Protein AF-A0A522F1J3-F1 (afdb_monomer)

Radius of gyration: 16.42 Å; Cα contacts (8 Å, |Δi|>4): 180; chains: 1; bounding box: 33×38×39 Å

Structure (mmCIF, N/CA/C/O backbone):
data_AF-A0A522F1J3-F1
#
_entry.id   AF-A0A522F1J3-F1
#
loop_
_atom_site.group_PDB
_atom_site.id
_atom_site.type_symbol
_atom_site.label_atom_id
_atom_site.label_alt_id
_atom_site.label_comp_id
_atom_site.label_asym_id
_atom_site.label_entity_id
_atom_site.label_seq_id
_atom_site.pdbx_PDB_ins_code
_atom_site.Cartn_x
_atom_site.Cartn_y
_atom_site.Cartn_z
_atom_site.occupancy
_atom_site.B_iso_or_equiv
_atom_site.auth_seq_id
_atom_site.auth_comp_id
_atom_site.auth_asym_id
_atom_site.auth_atom_id
_atom_site.pdbx_PDB_model_num
ATOM 1 N N . MET A 1 1 ? -16.448 -11.034 7.623 1.00 65.38 1 MET A N 1
ATOM 2 C CA . MET A 1 1 ? -16.550 -10.107 6.472 1.00 65.38 1 MET A CA 1
ATOM 3 C C . MET A 1 1 ? -15.197 -10.108 5.786 1.00 65.38 1 MET A C 1
ATOM 5 O O . MET A 1 1 ? -14.227 -10.138 6.531 1.00 65.38 1 MET A O 1
ATOM 9 N N . PRO A 1 2 ? -15.123 -10.111 4.444 1.00 70.56 2 PRO A N 1
ATOM 10 C CA . PRO A 1 2 ? -13.844 -10.032 3.743 1.00 70.56 2 PRO A CA 1
ATOM 11 C C . PRO A 1 2 ? -13.126 -8.714 4.043 1.00 70.56 2 PRO A C 1
ATOM 13 O O . PRO A 1 2 ? -13.783 -7.674 4.141 1.00 70.56 2 PRO A O 1
ATOM 16 N N . THR A 1 3 ? -11.803 -8.759 4.153 1.00 71.25 3 THR A N 1
ATOM 17 C CA . THR A 1 3 ? -10.941 -7.624 4.491 1.00 71.25 3 THR A CA 1
ATOM 18 C C . THR A 1 3 ? -9.956 -7.345 3.364 1.00 71.25 3 THR A C 1
ATOM 20 O O . THR A 1 3 ? -9.316 -8.249 2.828 1.00 71.25 3 THR A O 1
ATOM 23 N N . VAL A 1 4 ? -9.820 -6.066 3.013 1.00 71.19 4 VAL A N 1
ATOM 24 C CA . VAL A 1 4 ? -8.853 -5.599 2.018 1.00 71.19 4 VAL A CA 1
ATOM 25 C C . VAL A 1 4 ? -7.801 -4.743 2.703 1.00 71.19 4 VAL A C 1
ATOM 27 O O . VAL A 1 4 ? -8.131 -3.732 3.323 1.00 71.19 4 VAL A O 1
ATOM 30 N N . TYR A 1 5 ? -6.533 -5.111 2.545 1.00 78.06 5 TYR A N 1
ATOM 31 C CA . TYR A 1 5 ? -5.403 -4.353 3.072 1.00 78.06 5 TYR A CA 1
ATOM 32 C C . TYR A 1 5 ? -4.705 -3.586 1.950 1.00 78.06 5 TYR A C 1
ATOM 34 O O . TYR A 1 5 ? -4.351 -4.142 0.909 1.00 78.06 5 TYR A O 1
ATOM 42 N N . ILE A 1 6 ? -4.474 -2.295 2.171 1.00 76.94 6 ILE A N 1
ATOM 43 C CA . ILE A 1 6 ? -3.762 -1.435 1.225 1.00 76.94 6 ILE A CA 1
ATOM 44 C C . ILE A 1 6 ? -2.429 -1.046 1.850 1.00 76.94 6 ILE A C 1
ATOM 46 O O . ILE A 1 6 ? -2.402 -0.302 2.829 1.00 76.94 6 ILE A O 1
ATOM 50 N N . ILE A 1 7 ? -1.322 -1.510 1.269 1.00 83.56 7 ILE A N 1
ATOM 51 C CA . ILE A 1 7 ? 0.018 -1.097 1.696 1.00 83.56 7 ILE A CA 1
ATOM 52 C C . ILE A 1 7 ? 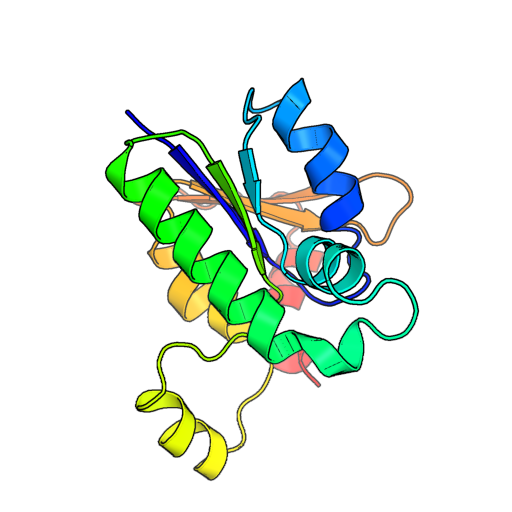0.498 0.026 0.780 1.00 83.56 7 ILE A C 1
ATOM 54 O O . ILE A 1 7 ? 0.792 -0.183 -0.397 1.00 83.56 7 ILE A O 1
ATOM 58 N N . GLY A 1 8 ? 0.545 1.237 1.330 1.00 81.06 8 GLY A N 1
ATOM 59 C CA . GLY A 1 8 ? 0.871 2.464 0.611 1.00 81.06 8 GLY A CA 1
ATOM 60 C C . GLY A 1 8 ? 2.215 3.070 1.007 1.00 81.06 8 GLY A C 1
ATOM 61 O O . GLY A 1 8 ? 2.607 3.012 2.166 1.00 81.06 8 GLY A O 1
ATOM 62 N N . GLY A 1 9 ? 2.905 3.709 0.059 1.00 73.25 9 GLY A N 1
ATOM 63 C CA . GLY A 1 9 ? 4.063 4.568 0.345 1.00 73.25 9 GLY A CA 1
ATOM 64 C C . GLY A 1 9 ? 5.096 4.615 -0.783 1.00 73.25 9 GLY A C 1
ATOM 65 O O . GLY A 1 9 ? 4.993 3.900 -1.776 1.00 73.25 9 GLY A O 1
ATOM 66 N N . CYS A 1 10 ? 6.114 5.459 -0.638 1.00 71.25 10 CYS A N 1
ATOM 67 C CA . CYS A 1 10 ? 7.133 5.673 -1.669 1.00 71.25 10 CYS A CA 1
ATOM 68 C C . CYS A 1 10 ? 7.968 4.409 -1.969 1.00 71.25 10 CYS A C 1
ATOM 70 O O . CYS A 1 10 ? 8.006 3.449 -1.191 1.00 71.25 10 CYS A O 1
ATOM 72 N N . ASN A 1 11 ? 8.661 4.403 -3.111 1.00 72.12 11 ASN A N 1
ATOM 73 C CA . ASN A 1 11 ? 9.658 3.373 -3.420 1.00 72.12 11 ASN A CA 1
ATOM 74 C C . ASN A 1 11 ? 10.790 3.416 -2.385 1.00 72.12 11 ASN A C 1
ATOM 76 O O . ASN A 1 11 ? 11.153 4.490 -1.914 1.00 72.12 11 ASN A O 1
ATOM 80 N N . GLY A 1 12 ? 11.318 2.250 -2.010 1.00 71.62 12 GLY A N 1
ATOM 81 C CA . GLY A 1 12 ? 12.385 2.147 -1.007 1.00 71.62 12 GLY A CA 1
ATOM 82 C C . GLY A 1 12 ? 11.936 2.272 0.455 1.00 71.62 12 GLY A C 1
ATOM 83 O O . GLY A 1 12 ? 12.742 2.032 1.341 1.00 71.62 12 GLY A O 1
ATOM 84 N N . ALA A 1 13 ? 10.657 2.548 0.742 1.00 73.31 13 ALA A N 1
ATOM 85 C CA . ALA A 1 13 ? 10.140 2.674 2.115 1.00 73.31 13 ALA A CA 1
ATOM 86 C C . ALA A 1 13 ? 9.982 1.335 2.882 1.00 73.31 13 ALA A C 1
ATOM 88 O O . ALA A 1 13 ? 9.340 1.292 3.928 1.00 73.31 13 ALA A O 1
ATOM 89 N N . GLY A 1 14 ? 10.492 0.222 2.339 1.00 80.00 14 GLY A N 1
ATOM 90 C CA . GLY A 1 14 ? 10.418 -1.102 2.973 1.00 80.00 14 GLY A CA 1
ATOM 91 C C . GLY A 1 14 ? 9.056 -1.806 2.902 1.00 80.00 14 GLY A C 1
ATOM 92 O O . GLY A 1 14 ? 8.869 -2.819 3.568 1.00 80.00 14 GLY A O 1
ATOM 93 N N . LYS A 1 15 ? 8.109 -1.309 2.092 1.00 84.88 15 LYS A N 1
ATOM 94 C CA . LYS A 1 15 ? 6.721 -1.816 1.999 1.00 84.88 15 LYS A CA 1
ATOM 95 C C . LYS A 1 15 ? 6.635 -3.314 1.743 1.00 84.88 15 LYS A C 1
ATOM 97 O O . LYS A 1 15 ? 5.953 -4.015 2.482 1.00 84.88 15 LYS A O 1
ATOM 102 N N . THR A 1 16 ? 7.346 -3.800 0.732 1.00 84.44 16 THR A N 1
ATOM 103 C CA . THR A 1 16 ? 7.316 -5.210 0.342 1.00 84.44 16 THR A CA 1
ATOM 104 C C . THR A 1 16 ? 7.863 -6.099 1.456 1.00 84.44 16 THR A C 1
ATOM 106 O O . THR A 1 16 ? 7.204 -7.052 1.859 1.00 84.44 16 THR A O 1
ATOM 109 N N . THR A 1 17 ? 9.010 -5.733 2.036 1.00 85.81 17 THR A N 1
ATOM 110 C CA . THR A 1 17 ? 9.605 -6.442 3.178 1.00 85.81 17 THR A CA 1
ATOM 111 C C . THR A 1 17 ? 8.664 -6.474 4.380 1.00 85.81 17 THR A C 1
ATOM 113 O O . THR A 1 17 ? 8.430 -7.537 4.946 1.00 85.81 17 THR A O 1
ATOM 116 N N . ALA A 1 18 ? 8.078 -5.330 4.747 1.00 83.19 18 ALA A N 1
ATOM 117 C CA . ALA A 1 18 ? 7.114 -5.254 5.841 1.00 83.19 18 ALA A CA 1
ATOM 118 C C . ALA A 1 18 ? 5.866 -6.103 5.552 1.00 83.19 18 ALA A C 1
ATOM 120 O O . ALA A 1 18 ? 5.397 -6.813 6.434 1.00 83.19 18 ALA A O 1
ATOM 121 N N . SER A 1 19 ? 5.373 -6.099 4.310 1.00 85.38 19 SER A N 1
ATOM 122 C CA . SER A 1 19 ? 4.194 -6.870 3.892 1.00 85.38 19 SER A CA 1
ATOM 123 C C . SER A 1 19 ? 4.406 -8.375 4.050 1.00 85.38 19 SER A C 1
ATOM 125 O O . SER A 1 19 ? 3.540 -9.051 4.599 1.00 85.38 19 SER A O 1
ATOM 127 N N . PHE A 1 20 ? 5.571 -8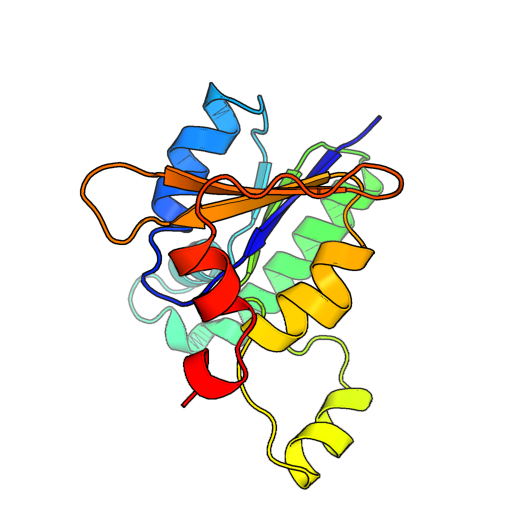.895 3.643 1.00 85.12 20 PHE A N 1
ATOM 128 C CA . PHE A 1 20 ? 5.894 -10.322 3.771 1.00 85.12 20 PHE A CA 1
ATOM 129 C C . PHE A 1 20 ? 5.966 -10.808 5.223 1.00 85.12 20 PHE A C 1
ATOM 131 O O . PHE A 1 20 ? 5.691 -11.978 5.482 1.00 85.12 20 PHE A O 1
ATOM 138 N N . THR A 1 21 ? 6.288 -9.925 6.167 1.00 81.88 21 THR A N 1
ATOM 139 C CA . THR A 1 21 ? 6.292 -10.255 7.598 1.00 81.88 21 THR A CA 1
ATOM 140 C C . THR A 1 21 ? 4.912 -10.049 8.223 1.00 81.88 21 THR A C 1
ATOM 142 O O . THR A 1 21 ? 4.382 -10.947 8.873 1.00 81.88 21 THR A O 1
ATOM 145 N N . MET A 1 22 ? 4.307 -8.876 8.017 1.00 82.12 22 MET A N 1
ATOM 146 C CA . MET A 1 22 ? 3.078 -8.466 8.701 1.00 82.12 22 MET A CA 1
ATOM 147 C C . MET A 1 22 ? 1.849 -9.241 8.230 1.00 82.12 22 MET A C 1
ATOM 149 O O . MET A 1 22 ? 1.032 -9.635 9.060 1.00 82.12 22 MET A O 1
ATOM 153 N N . LEU A 1 23 ? 1.693 -9.468 6.922 1.00 83.56 23 LEU A N 1
ATOM 154 C CA . LEU A 1 23 ? 0.459 -10.053 6.390 1.00 83.56 23 LEU A CA 1
ATOM 155 C C . LEU A 1 23 ? 0.223 -11.485 6.893 1.00 83.56 23 LEU A C 1
ATOM 157 O O . LEU A 1 23 ? -0.854 -11.721 7.443 1.00 83.56 23 LEU A O 1
ATOM 161 N N . PRO A 1 24 ? 1.193 -12.422 6.814 1.00 80.38 24 PRO A N 1
ATOM 162 C CA . PRO A 1 24 ? 0.952 -13.795 7.247 1.00 80.38 24 PRO A CA 1
ATOM 163 C C . PRO A 1 24 ? 0.968 -13.949 8.771 1.00 80.38 24 PRO A C 1
ATOM 165 O O . PRO A 1 24 ? 0.238 -14.776 9.303 1.00 80.38 24 PRO A O 1
ATOM 168 N N . GLN A 1 25 ? 1.812 -13.184 9.476 1.00 77.50 25 GLN A N 1
ATOM 169 C CA . GLN A 1 25 ? 2.035 -13.387 10.913 1.00 77.50 25 GLN A CA 1
ATOM 170 C C . GLN A 1 25 ? 1.077 -12.584 11.794 1.00 77.50 25 GLN A C 1
ATOM 172 O O . GLN A 1 25 ? 0.719 -13.046 12.872 1.00 77.50 25 GLN A O 1
ATOM 177 N N . MET A 1 26 ? 0.684 -11.380 11.366 1.00 76.62 26 MET A N 1
ATOM 178 C CA . MET A 1 26 ? -0.115 -10.466 12.192 1.00 76.62 26 MET A CA 1
ATOM 179 C C . MET A 1 26 ? -1.565 -10.351 11.724 1.00 76.62 26 MET A C 1
ATOM 181 O O . MET A 1 26 ? -2.436 -10.068 12.541 1.00 76.62 26 MET A O 1
ATOM 185 N N . LEU A 1 27 ? -1.826 -10.534 10.426 1.00 77.75 27 LEU A N 1
ATOM 186 C CA . LEU A 1 27 ? -3.138 -10.276 9.820 1.00 77.75 27 LEU A CA 1
ATOM 187 C C . LEU A 1 27 ? -3.799 -11.529 9.217 1.00 77.75 27 LEU A C 1
ATOM 189 O O . LEU A 1 27 ? -4.894 -11.410 8.682 1.00 77.75 27 LEU A O 1
ATOM 193 N N . ASP A 1 28 ? -3.140 -12.697 9.281 1.00 80.25 28 ASP A N 1
ATOM 194 C CA . ASP A 1 28 ? -3.549 -13.972 8.645 1.00 80.25 28 ASP A CA 1
ATOM 195 C C . ASP A 1 28 ? -3.979 -13.819 7.165 1.00 80.25 28 ASP A C 1
ATOM 197 O O . ASP A 1 28 ? -4.777 -14.581 6.620 1.00 80.25 28 ASP A O 1
ATOM 201 N N . CYS A 1 29 ? -3.422 -12.817 6.478 1.00 80.50 29 CYS A N 1
ATOM 202 C CA . CYS A 1 29 ? -3.723 -12.513 5.086 1.00 80.50 29 CYS A CA 1
ATOM 203 C C . CYS A 1 29 ? -2.687 -13.185 4.182 1.00 80.50 29 CYS A C 1
ATOM 205 O O . CYS A 1 29 ? -1.519 -12.794 4.148 1.00 80.50 29 CYS A O 1
ATOM 207 N N . LYS A 1 30 ? -3.121 -14.197 3.426 1.00 86.25 30 LYS A N 1
ATOM 208 C CA . LYS A 1 30 ? -2.237 -15.026 2.583 1.00 86.25 30 LYS A CA 1
ATOM 209 C C . LYS A 1 30 ? -2.156 -14.555 1.132 1.00 86.25 30 LYS A C 1
ATOM 211 O O . LYS A 1 30 ? -1.191 -14.865 0.442 1.00 86.25 30 LYS A O 1
ATOM 216 N N . GLU A 1 31 ? -3.149 -13.799 0.676 1.00 86.88 31 GLU A N 1
ATOM 217 C CA . GLU A 1 31 ? -3.188 -13.241 -0.674 1.00 86.88 31 GLU A CA 1
ATOM 218 C C . GLU A 1 31 ? -2.542 -11.854 -0.683 1.00 86.88 31 GLU A C 1
ATOM 220 O O . GLU A 1 31 ? -3.053 -10.917 -0.069 1.00 86.88 31 GLU A O 1
ATOM 225 N N . PHE A 1 32 ? -1.423 -11.715 -1.393 1.00 92.12 32 PHE A N 1
ATOM 226 C CA . PHE A 1 32 ? -0.720 -10.446 -1.567 1.00 92.12 32 PHE A CA 1
ATOM 227 C C . PHE A 1 32 ? -0.463 -10.173 -3.048 1.00 92.12 32 PHE A C 1
ATOM 229 O O . PHE A 1 32 ? 0.155 -10.978 -3.744 1.00 92.12 32 PHE A O 1
ATOM 236 N N . VAL A 1 33 ? -0.935 -9.025 -3.535 1.00 88.56 33 VAL A N 1
ATOM 237 C CA . VAL A 1 33 ? -0.818 -8.626 -4.941 1.00 88.56 33 VAL A CA 1
ATOM 238 C C . VAL A 1 33 ? 0.109 -7.413 -5.066 1.00 88.56 33 VAL A C 1
ATOM 240 O O . VAL A 1 33 ? -0.192 -6.326 -4.574 1.00 88.56 33 VAL A O 1
ATOM 243 N N . ASN A 1 34 ? 1.234 -7.581 -5.760 1.00 91.50 34 ASN A N 1
ATOM 244 C CA . ASN A 1 34 ? 2.253 -6.547 -5.948 1.00 91.50 34 ASN A CA 1
ATOM 245 C C . ASN A 1 34 ? 2.668 -6.467 -7.430 1.00 91.50 34 ASN A C 1
ATOM 247 O O . ASN A 1 34 ? 2.988 -7.484 -8.046 1.00 91.50 34 ASN A O 1
ATOM 251 N N . ALA A 1 35 ? 2.652 -5.261 -8.010 1.00 89.56 35 ALA A N 1
ATOM 252 C CA . ALA A 1 35 ? 2.960 -5.059 -9.428 1.00 89.56 35 ALA A CA 1
ATOM 253 C C . ALA A 1 35 ? 4.418 -5.388 -9.789 1.00 89.56 35 ALA A C 1
ATOM 255 O O . ALA A 1 35 ? 4.659 -5.927 -10.867 1.00 89.56 35 ALA A O 1
ATOM 256 N N . ASP A 1 36 ? 5.373 -5.109 -8.901 1.00 90.69 36 ASP A N 1
ATOM 257 C CA . ASP A 1 36 ? 6.797 -5.365 -9.134 1.00 90.69 36 ASP A CA 1
ATOM 258 C C . ASP A 1 36 ? 7.093 -6.872 -9.122 1.00 90.69 36 ASP A C 1
ATOM 260 O O . ASP A 1 36 ? 7.807 -7.369 -9.991 1.00 90.69 36 ASP A O 1
ATOM 264 N N . SER A 1 37 ? 6.478 -7.629 -8.205 1.00 93.62 37 SER A N 1
ATOM 265 C CA . SER A 1 37 ? 6.569 -9.096 -8.172 1.00 93.62 37 SER A CA 1
ATOM 266 C C . SER A 1 37 ? 5.984 -9.731 -9.434 1.00 93.62 37 SER A C 1
ATOM 268 O O . SER A 1 37 ? 6.566 -10.661 -9.986 1.00 93.62 37 SER A O 1
ATOM 270 N N . ILE A 1 38 ? 4.859 -9.204 -9.929 1.00 95.56 38 ILE A N 1
ATOM 271 C CA . ILE A 1 38 ? 4.258 -9.658 -11.189 1.00 95.56 38 ILE A CA 1
ATOM 272 C C . ILE A 1 38 ? 5.179 -9.320 -12.370 1.00 95.56 38 ILE A C 1
ATOM 274 O O . ILE A 1 38 ? 5.425 -10.178 -13.214 1.00 95.56 38 ILE A O 1
ATOM 278 N N . ALA A 1 39 ? 5.718 -8.099 -12.427 1.00 95.31 39 ALA A N 1
ATOM 279 C CA . ALA A 1 39 ? 6.635 -7.680 -13.485 1.00 95.31 39 ALA A CA 1
ATOM 280 C C . ALA A 1 39 ? 7.902 -8.548 -13.525 1.00 95.31 39 ALA A C 1
ATOM 282 O O . ALA A 1 39 ? 8.306 -8.982 -14.602 1.00 95.31 39 ALA A O 1
ATOM 283 N N . ALA A 1 40 ? 8.479 -8.860 -12.361 1.00 96.00 40 ALA A N 1
ATOM 284 C CA . ALA A 1 40 ? 9.619 -9.765 -12.235 1.00 96.00 40 ALA A CA 1
ATOM 285 C C . ALA A 1 40 ? 9.280 -11.205 -12.658 1.00 96.00 40 ALA A C 1
ATOM 287 O O . ALA A 1 40 ? 10.122 -11.883 -13.239 1.00 96.00 40 ALA A O 1
ATOM 288 N N . GLY A 1 41 ? 8.048 -11.665 -12.418 1.00 97.06 41 GLY A N 1
ATOM 289 C CA . GLY A 1 41 ? 7.572 -12.960 -12.911 1.00 97.06 41 GLY A CA 1
ATOM 290 C C . GLY A 1 41 ? 7.406 -13.011 -14.435 1.00 97.06 41 GLY A C 1
ATOM 291 O O . GLY A 1 41 ? 7.692 -14.039 -15.042 1.00 97.06 41 GLY A O 1
ATOM 292 N N . ILE A 1 42 ? 6.975 -11.909 -15.061 1.00 97.19 42 ILE A N 1
ATOM 293 C CA . ILE A 1 42 ? 6.801 -11.808 -16.522 1.00 97.19 42 ILE A CA 1
ATOM 294 C C . ILE A 1 42 ? 8.154 -11.650 -17.234 1.00 97.19 42 ILE A C 1
ATOM 296 O O . ILE A 1 42 ? 8.411 -12.303 -18.243 1.00 97.19 42 ILE A O 1
ATOM 300 N N . SER A 1 43 ? 9.017 -10.765 -16.733 1.00 97.19 43 SER A N 1
ATOM 301 C CA . SER A 1 43 ? 10.310 -10.432 -17.335 1.00 97.19 43 SER A CA 1
ATOM 302 C C . SER A 1 43 ? 11.372 -10.299 -16.239 1.00 97.19 43 SER A C 1
ATOM 304 O O . SER A 1 43 ? 11.640 -9.192 -15.767 1.00 97.19 43 SER A O 1
ATOM 306 N N . PRO A 1 44 ? 12.008 -11.407 -15.821 1.00 96.50 44 PRO A N 1
ATOM 307 C CA . PRO A 1 44 ? 12.910 -11.407 -14.667 1.00 96.50 44 PRO A CA 1
ATOM 308 C C . PRO A 1 44 ? 14.166 -10.551 -14.866 1.00 96.50 44 PRO A C 1
ATOM 310 O O . PRO A 1 44 ? 14.719 -10.041 -13.898 1.00 96.50 44 PRO A O 1
ATOM 313 N N . PHE A 1 45 ? 14.609 -10.362 -16.112 1.00 97.25 45 PHE A N 1
ATOM 314 C CA . PHE A 1 45 ? 15.799 -9.564 -16.423 1.00 97.25 45 PHE A CA 1
ATOM 315 C C . PHE A 1 45 ? 15.486 -8.116 -16.822 1.00 97.25 45 PHE A C 1
ATOM 317 O O . PHE A 1 45 ? 16.406 -7.305 -16.880 1.00 97.25 45 PHE A O 1
ATOM 324 N N . GLN A 1 46 ? 14.227 -7.799 -17.152 1.00 95.56 46 GLN A N 1
ATOM 325 C CA . GLN A 1 46 ? 13.795 -6.476 -17.636 1.00 95.56 46 GLN A CA 1
ATOM 326 C C . GLN A 1 46 ? 12.354 -6.157 -17.164 1.00 95.56 46 GLN A C 1
ATOM 328 O O . GLN A 1 46 ? 11.457 -5.992 -18.005 1.00 95.56 46 GLN A O 1
ATOM 333 N N . PRO A 1 47 ? 12.076 -6.146 -15.845 1.00 92.69 47 PRO A N 1
ATOM 334 C CA . PRO A 1 47 ? 10.725 -5.968 -15.298 1.00 92.69 47 PRO A CA 1
ATOM 335 C C . PRO A 1 47 ? 10.126 -4.588 -15.614 1.00 92.69 47 PRO A C 1
ATOM 337 O O . PRO A 1 47 ? 8.919 -4.446 -15.818 1.00 92.69 47 PRO A O 1
ATOM 340 N N . GLU A 1 48 ? 10.960 -3.557 -15.740 1.00 91.25 48 GLU A N 1
ATOM 341 C CA . GLU A 1 48 ? 10.544 -2.195 -16.075 1.00 91.25 48 GLU A CA 1
ATOM 342 C C . GLU A 1 48 ? 9.866 -2.101 -17.450 1.00 91.25 48 GLU A C 1
ATOM 344 O O . GLU A 1 48 ? 8.967 -1.278 -17.643 1.00 91.25 48 GLU A O 1
ATOM 349 N N . LYS A 1 49 ? 10.231 -2.982 -18.392 1.00 93.56 49 LYS A N 1
ATOM 350 C CA . LYS A 1 49 ? 9.638 -3.018 -19.739 1.00 93.56 49 LYS A CA 1
ATOM 351 C C . LYS A 1 49 ? 8.219 -3.579 -19.759 1.00 93.56 49 LYS A C 1
ATOM 353 O O . LYS A 1 49 ? 7.480 -3.316 -20.705 1.00 93.56 49 LYS A O 1
ATOM 358 N N . VAL A 1 50 ? 7.824 -4.305 -18.714 1.00 94.38 50 VAL A N 1
ATOM 359 C CA . VAL A 1 50 ? 6.513 -4.965 -18.606 1.00 94.38 50 VAL A CA 1
ATOM 360 C C . VAL A 1 50 ? 5.630 -4.354 -17.515 1.00 94.38 50 VAL A C 1
ATOM 362 O O . VAL A 1 50 ? 4.559 -4.876 -17.218 1.00 94.38 50 VAL A O 1
ATOM 365 N N . ALA A 1 51 ? 6.005 -3.196 -16.959 1.00 86.94 51 ALA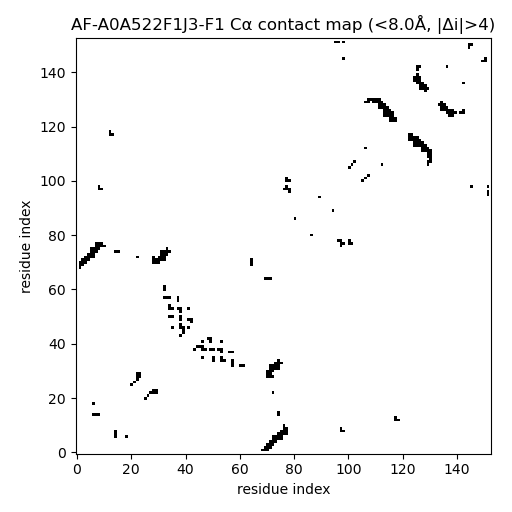 A N 1
ATOM 366 C CA . ALA A 1 51 ? 5.282 -2.548 -15.859 1.00 86.94 51 ALA A CA 1
ATOM 367 C C . ALA A 1 51 ? 3.784 -2.305 -16.151 1.00 86.94 51 ALA A C 1
ATOM 369 O O . ALA A 1 51 ? 2.929 -2.506 -15.287 1.00 86.94 51 ALA A O 1
ATOM 370 N N . PHE A 1 52 ? 3.428 -1.906 -17.379 1.00 86.44 52 PHE A N 1
ATOM 371 C CA . PHE A 1 52 ? 2.020 -1.711 -17.760 1.00 86.44 52 PHE A CA 1
ATOM 372 C C . PHE A 1 52 ? 1.237 -3.019 -17.873 1.00 86.44 52 PHE A C 1
ATOM 374 O O . PHE A 1 52 ? 0.036 -3.040 -17.606 1.00 86.44 52 PHE A O 1
ATOM 381 N N . GLU A 1 53 ? 1.894 -4.087 -18.314 1.00 92.44 53 GLU A N 1
ATOM 382 C CA . GLU A 1 53 ? 1.297 -5.415 -18.406 1.00 92.44 53 GLU A CA 1
ATOM 383 C C . GLU A 1 53 ? 1.076 -5.997 -17.013 1.00 92.44 53 GLU A C 1
ATOM 385 O O . GLU A 1 53 ? -0.051 -6.361 -16.680 1.00 92.44 53 GLU A O 1
ATOM 390 N N . ALA A 1 54 ? 2.100 -5.939 -16.162 1.00 93.00 54 ALA A N 1
ATOM 391 C CA . ALA A 1 54 ? 2.015 -6.325 -14.761 1.00 93.00 54 ALA A CA 1
ATOM 392 C C . ALA A 1 54 ? 0.904 -5.566 -14.020 1.00 93.00 54 ALA A C 1
ATOM 394 O O . ALA A 1 54 ? 0.130 -6.164 -13.275 1.00 93.00 54 ALA A O 1
ATOM 395 N N . GLY A 1 55 ? 0.748 -4.265 -14.289 1.00 87.56 55 GLY A N 1
ATOM 396 C CA . GLY A 1 55 ? -0.347 -3.466 -13.739 1.00 87.56 55 GLY A CA 1
ATOM 397 C C . GLY A 1 55 ? -1.743 -3.936 -14.174 1.00 87.56 55 GLY A C 1
ATOM 398 O O . GLY A 1 55 ? -2.678 -3.868 -13.379 1.00 87.56 55 GLY A O 1
ATOM 399 N N . ARG A 1 56 ? -1.914 -4.438 -15.405 1.00 88.75 56 ARG A N 1
ATOM 400 C CA . ARG A 1 56 ? -3.195 -5.024 -15.850 1.00 88.75 56 ARG A CA 1
ATOM 401 C C . ARG A 1 56 ? -3.474 -6.346 -15.140 1.00 88.75 56 ARG A C 1
ATOM 403 O O . ARG A 1 56 ? -4.553 -6.496 -14.575 1.00 88.75 56 ARG A O 1
ATOM 410 N N . VAL A 1 57 ? -2.480 -7.232 -15.089 1.00 94.25 57 VAL A N 1
ATOM 411 C CA . VAL A 1 57 ? -2.568 -8.522 -14.382 1.00 94.25 57 VAL A CA 1
ATOM 412 C C . VAL A 1 57 ? -2.907 -8.315 -12.902 1.00 94.25 57 VAL A C 1
ATOM 414 O O . VAL A 1 57 ? -3.785 -8.987 -12.364 1.00 94.25 57 VAL A O 1
ATOM 417 N N . MET A 1 58 ? -2.278 -7.329 -12.255 1.00 90.62 58 MET A N 1
ATOM 418 C CA . MET A 1 58 ? -2.581 -6.934 -10.878 1.00 90.62 58 MET A CA 1
ATOM 419 C C . MET A 1 58 ? -4.060 -6.558 -10.705 1.00 90.62 58 MET A C 1
ATOM 421 O O . MET A 1 58 ? -4.717 -7.048 -9.787 1.00 90.62 58 MET A O 1
ATOM 425 N N . LEU A 1 59 ? -4.601 -5.704 -11.585 1.00 82.00 59 LEU A N 1
ATOM 426 C CA . LEU A 1 59 ? -6.004 -5.277 -11.523 1.00 82.00 59 LEU A CA 1
ATOM 427 C C . LEU A 1 59 ? -6.972 -6.443 -11.732 1.00 82.00 59 LEU A C 1
ATOM 429 O O . LEU A 1 59 ? -7.994 -6.513 -11.050 1.00 82.00 59 LEU A O 1
ATOM 433 N N . ASP A 1 60 ? -6.657 -7.358 -12.643 1.00 85.06 60 ASP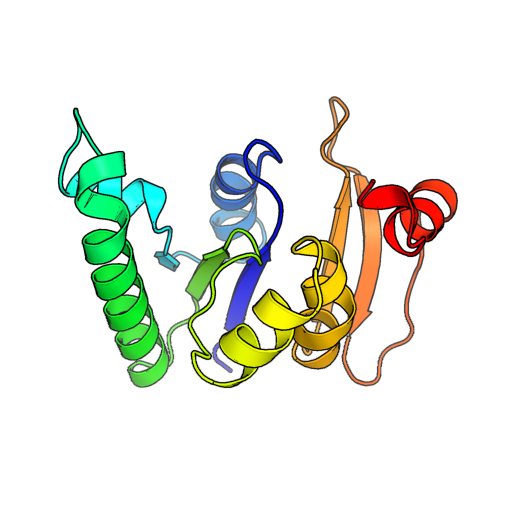 A N 1
ATOM 434 C CA . ASP A 1 60 ? -7.491 -8.532 -12.899 1.00 85.06 60 ASP A CA 1
ATOM 435 C C . ASP A 1 60 ? -7.491 -9.493 -11.705 1.00 85.06 60 ASP A C 1
ATOM 437 O O . ASP A 1 60 ? -8.559 -9.959 -11.296 1.00 85.06 60 ASP A O 1
ATOM 441 N N . ARG A 1 61 ? -6.336 -9.704 -11.055 1.00 90.56 61 ARG A N 1
ATOM 442 C CA . ARG A 1 61 ? -6.256 -10.491 -9.814 1.00 90.56 61 ARG A CA 1
ATOM 443 C C . ARG A 1 61 ? -7.068 -9.858 -8.685 1.00 90.56 61 ARG A C 1
ATOM 445 O O . ARG A 1 61 ? -7.815 -10.567 -8.018 1.00 90.56 61 ARG A O 1
ATOM 452 N N . ILE A 1 62 ? -6.983 -8.538 -8.507 1.00 79.75 62 ILE A N 1
ATOM 453 C CA . ILE A 1 62 ? -7.783 -7.812 -7.506 1.00 79.75 62 ILE A CA 1
ATOM 454 C C . ILE A 1 62 ? -9.283 -7.995 -7.770 1.00 79.75 62 ILE A C 1
ATOM 456 O O . ILE A 1 62 ? -10.030 -8.330 -6.853 1.00 79.75 62 ILE A O 1
ATOM 460 N N . ARG A 1 63 ? -9.742 -7.826 -9.019 1.00 75.94 63 ARG A N 1
ATOM 461 C CA . ARG A 1 63 ? -11.160 -8.034 -9.378 1.00 75.94 63 ARG A CA 1
ATOM 462 C C . ARG A 1 63 ? -11.627 -9.453 -9.069 1.00 75.94 63 ARG A C 1
ATOM 464 O O . ARG A 1 63 ? -12.738 -9.634 -8.568 1.00 75.94 63 ARG A O 1
ATOM 471 N N . HIS A 1 64 ? -10.787 -10.443 -9.355 1.00 77.19 64 HIS A N 1
ATOM 472 C CA . HIS A 1 64 ? -11.082 -11.834 -9.041 1.00 77.19 64 HIS A CA 1
ATOM 473 C C . HI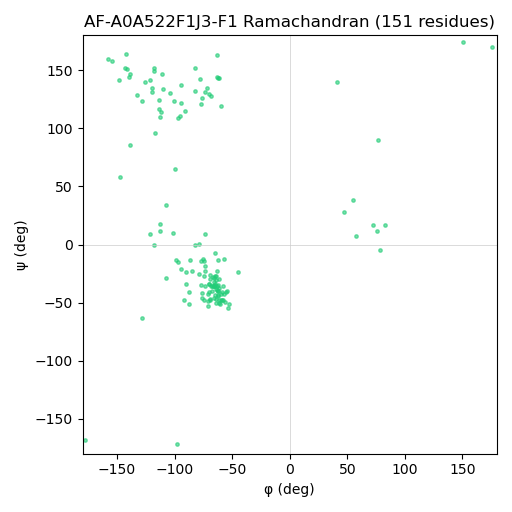S A 1 64 ? -11.254 -12.043 -7.531 1.00 77.19 64 HIS A C 1
ATOM 475 O O . HIS A 1 64 ? -12.293 -12.550 -7.117 1.00 77.19 64 HIS A O 1
ATOM 481 N N . LEU A 1 65 ? -10.306 -11.568 -6.716 1.00 74.25 65 LEU A N 1
ATOM 482 C CA . LEU A 1 65 ? -10.339 -11.696 -5.252 1.00 74.25 65 LEU A CA 1
ATOM 483 C C . LEU A 1 65 ? -11.559 -11.003 -4.620 1.00 74.25 65 LEU A C 1
ATOM 485 O O . LEU A 1 65 ? -12.181 -11.553 -3.710 1.00 74.25 65 LEU A O 1
ATOM 489 N N . ILE A 1 66 ? -11.959 -9.841 -5.154 1.00 66.06 66 ILE A N 1
ATOM 490 C CA . ILE A 1 66 ? -13.205 -9.156 -4.769 1.00 66.06 66 ILE A CA 1
ATOM 491 C C . ILE A 1 66 ? -14.422 -10.038 -5.076 1.00 66.06 66 ILE A C 1
ATOM 493 O O . ILE A 1 66 ? -15.297 -10.211 -4.228 1.00 66.06 66 ILE A O 1
ATOM 497 N N . THR A 1 67 ? -14.479 -10.612 -6.280 1.00 67.88 67 THR A N 1
ATOM 498 C CA . THR A 1 67 ? -15.612 -11.440 -6.729 1.00 67.88 67 THR A CA 1
ATOM 499 C C . THR A 1 67 ? -15.749 -12.707 -5.886 1.00 67.88 67 THR A C 1
ATOM 501 O O . THR A 1 67 ? -16.860 -13.106 -5.540 1.00 67.88 67 THR A O 1
ATOM 504 N N . THR A 1 68 ? -14.626 -13.315 -5.502 1.00 75.31 68 THR A N 1
ATOM 505 C CA . THR A 1 68 ? -14.594 -14.513 -4.653 1.00 75.31 68 THR A CA 1
ATOM 506 C C . THR A 1 68 ? -14.722 -14.205 -3.163 1.00 75.31 68 THR A C 1
ATOM 508 O O . THR A 1 68 ? -14.725 -15.138 -2.365 1.00 75.31 68 THR A O 1
ATOM 511 N N . LYS A 1 69 ? -14.844 -12.925 -2.773 1.00 73.44 69 LYS A N 1
ATOM 512 C CA . LYS A 1 69 ? -14.938 -12.480 -1.372 1.00 73.44 69 LYS A CA 1
ATOM 513 C C . LYS A 1 69 ? -13.764 -12.967 -0.507 1.00 73.44 69 LYS A C 1
ATOM 515 O O . LYS A 1 69 ? -13.966 -13.335 0.647 1.00 73.44 69 LYS A O 1
ATOM 520 N N . ALA A 1 70 ? -12.561 -12.989 -1.075 1.00 73.00 70 ALA A N 1
ATOM 521 C CA . ALA A 1 70 ? -11.350 -13.374 -0.357 1.00 73.00 70 ALA A CA 1
ATOM 522 C C . ALA A 1 70 ? -10.791 -12.202 0.463 1.00 73.00 70 ALA A C 1
ATOM 524 O O . ALA A 1 70 ? -10.947 -11.043 0.073 1.00 73.00 70 ALA A O 1
ATOM 525 N N . ASP A 1 71 ? -10.099 -12.517 1.557 1.00 78.00 71 ASP A N 1
ATOM 526 C CA . ASP A 1 71 ? -9.211 -11.566 2.225 1.00 78.00 71 ASP A CA 1
ATOM 527 C C . ASP A 1 71 ? -7.952 -11.392 1.376 1.00 78.00 71 ASP A C 1
ATOM 529 O O . ASP A 1 71 ? -7.366 -12.381 0.927 1.00 78.00 71 ASP A O 1
ATOM 533 N N . PHE A 1 72 ? -7.540 -10.150 1.122 1.00 82.25 72 PHE A N 1
ATOM 534 C CA . PHE A 1 72 ? -6.329 -9.895 0.347 1.00 82.25 72 PHE A CA 1
ATOM 535 C C . PHE A 1 72 ? -5.684 -8.556 0.670 1.00 82.25 72 PHE A C 1
ATOM 537 O O . PHE A 1 72 ? -6.322 -7.601 1.112 1.00 82.25 72 PHE A O 1
ATOM 544 N N . ALA A 1 73 ? -4.397 -8.477 0.366 1.00 85.69 73 ALA A N 1
ATOM 545 C CA . ALA A 1 73 ? -3.608 -7.271 0.442 1.00 85.69 73 ALA A CA 1
ATOM 546 C C . ALA A 1 73 ? -3.072 -6.893 -0.936 1.00 85.69 73 ALA A C 1
ATOM 548 O O . ALA A 1 73 ? -2.776 -7.756 -1.765 1.00 85.69 73 ALA A O 1
ATOM 549 N N . PHE A 1 74 ? -2.887 -5.602 -1.181 1.00 84.19 74 PHE A N 1
ATOM 550 C CA . PHE A 1 74 ? -2.145 -5.151 -2.349 1.00 84.19 74 PHE A CA 1
ATOM 551 C C . PHE A 1 74 ? -1.244 -3.965 -2.029 1.00 84.19 74 PHE A C 1
ATOM 553 O O . PHE A 1 74 ? -1.585 -3.088 -1.230 1.00 84.19 74 PHE A O 1
ATOM 560 N N . GLU A 1 75 ? -0.076 -3.945 -2.667 1.00 86.75 75 GLU A N 1
ATOM 561 C CA . GLU A 1 75 ? 0.895 -2.864 -2.518 1.00 86.75 75 GLU A CA 1
ATOM 562 C C . GLU A 1 75 ? 0.711 -1.820 -3.617 1.00 86.75 75 GLU A C 1
ATOM 564 O O . GLU A 1 75 ? 0.546 -2.135 -4.795 1.00 86.75 75 GLU A O 1
ATOM 569 N N . THR A 1 76 ? 0.774 -0.549 -3.239 1.00 78.38 76 THR A N 1
ATOM 570 C CA . THR A 1 76 ? 0.738 0.572 -4.171 1.00 78.38 76 THR A CA 1
ATOM 571 C C . THR A 1 76 ? 1.695 1.667 -3.723 1.00 78.38 76 THR A C 1
ATOM 573 O O . THR A 1 76 ? 1.946 1.889 -2.539 1.00 78.38 76 THR A O 1
ATOM 576 N N . THR A 1 77 ? 2.209 2.428 -4.681 1.00 70.25 77 THR A N 1
ATOM 577 C CA . THR A 1 77 ? 3.039 3.603 -4.394 1.00 70.25 77 THR A CA 1
ATOM 578 C C . THR A 1 77 ? 2.217 4.824 -3.981 1.00 70.25 77 THR A C 1
ATOM 580 O O . THR A 1 77 ? 2.764 5.908 -3.787 1.00 70.25 77 THR A O 1
ATOM 583 N N . LEU A 1 78 ? 0.883 4.684 -3.925 1.00 64.31 78 LEU A N 1
ATOM 584 C CA . LEU A 1 78 ? -0.086 5.785 -3.826 1.00 64.31 78 LEU A CA 1
ATOM 585 C C . LEU A 1 78 ? 0.038 6.805 -4.981 1.00 64.31 78 LEU A C 1
ATOM 587 O O . LEU A 1 78 ? -0.631 7.840 -4.970 1.00 64.31 78 LEU A O 1
ATOM 591 N N . ALA A 1 79 ? 0.870 6.512 -5.991 1.00 58.72 79 ALA A N 1
ATOM 592 C CA . ALA A 1 79 ? 1.111 7.337 -7.172 1.00 58.72 79 ALA A CA 1
ATOM 593 C C . ALA A 1 79 ? 0.304 6.869 -8.395 1.00 58.72 79 ALA A C 1
ATOM 595 O O . ALA A 1 79 ? 0.215 7.597 -9.389 1.00 58.72 79 ALA A O 1
ATOM 596 N N . THR A 1 80 ? -0.272 5.662 -8.346 1.00 56.53 80 THR A N 1
ATOM 597 C CA . THR A 1 80 ? -0.947 5.049 -9.494 1.00 56.53 80 THR A CA 1
ATOM 598 C C . THR A 1 80 ? -2.282 5.724 -9.808 1.00 56.53 80 THR A C 1
ATOM 600 O O . THR A 1 80 ? -3.107 6.020 -8.950 1.00 56.53 80 THR A O 1
ATOM 603 N N . LYS A 1 81 ? -2.451 5.969 -11.108 1.00 53.22 81 LYS A N 1
ATOM 604 C CA . LYS A 1 81 ? -3.320 6.944 -11.770 1.00 53.22 81 LYS A CA 1
ATOM 605 C C . LYS A 1 81 ? -4.537 6.308 -12.464 1.00 53.22 81 LYS A C 1
ATOM 607 O O . LYS A 1 81 ? -4.966 6.769 -13.520 1.00 53.22 81 LYS A O 1
ATOM 612 N N . SER A 1 82 ? -5.096 5.234 -11.912 1.00 53.28 82 SER A N 1
ATOM 613 C CA . SER A 1 82 ? -6.172 4.461 -12.560 1.00 53.28 82 SER A CA 1
ATOM 614 C C . SER A 1 82 ? -7.499 5.230 -12.739 1.00 53.28 82 SER A C 1
ATOM 616 O O . SER A 1 82 ? -8.364 4.758 -13.468 1.00 53.28 82 SER A O 1
ATOM 618 N N . TYR A 1 83 ? -7.646 6.445 -12.191 1.00 51.44 83 TYR A N 1
ATOM 619 C CA . TYR A 1 83 ? -8.800 7.342 -12.390 1.00 51.44 83 TYR A CA 1
ATOM 620 C C . TYR A 1 83 ? -8.523 8.436 -13.442 1.00 51.44 83 TYR A C 1
ATOM 622 O O . TYR A 1 83 ? -8.461 9.629 -13.142 1.00 51.44 83 TYR A O 1
ATOM 630 N N . LYS A 1 84 ? -8.324 8.011 -14.698 1.00 42.12 84 LYS A N 1
ATOM 631 C CA . LYS A 1 84 ? -7.810 8.787 -15.855 1.00 42.12 84 LYS A CA 1
ATOM 632 C C . LYS A 1 84 ? -8.380 10.207 -16.097 1.00 42.12 84 LYS A C 1
ATOM 634 O O . LYS A 1 84 ? -7.684 10.990 -16.741 1.00 42.12 84 LYS A O 1
ATOM 639 N N . GLY A 1 85 ? -9.581 10.560 -15.628 1.00 46.03 85 GLY A N 1
ATOM 640 C CA . GLY A 1 85 ? -10.213 11.871 -15.883 1.00 46.03 85 GLY A CA 1
ATOM 641 C C . GLY A 1 85 ? -9.608 13.035 -15.087 1.00 46.03 85 GLY A C 1
ATOM 642 O O . GLY A 1 85 ? -9.216 14.048 -15.657 1.00 46.03 85 GLY A O 1
ATOM 643 N N . ILE A 1 86 ? -9.421 12.847 -13.782 1.00 41.00 86 ILE A N 1
ATOM 644 C CA . ILE A 1 86 ? -9.013 13.899 -12.827 1.00 41.00 86 ILE A CA 1
ATOM 645 C C . ILE A 1 86 ? -7.519 14.253 -12.968 1.00 41.00 86 ILE A C 1
ATOM 647 O O . ILE A 1 86 ? -7.071 15.376 -12.759 1.00 41.00 86 ILE A O 1
ATOM 651 N N . ILE A 1 87 ? -6.720 13.297 -13.435 1.00 38.53 87 ILE A N 1
ATOM 652 C CA . ILE A 1 87 ? -5.269 13.436 -13.618 1.00 38.53 87 ILE A CA 1
ATOM 653 C C . ILE A 1 87 ? -4.890 14.388 -14.757 1.00 38.53 87 ILE A C 1
ATOM 655 O O . ILE A 1 87 ? -3.793 14.955 -14.736 1.00 38.53 87 ILE A O 1
ATOM 659 N N . LYS A 1 88 ? -5.761 14.560 -15.757 1.00 40.66 88 LYS A N 1
ATOM 660 C CA . LYS A 1 88 ? -5.528 15.502 -16.862 1.00 40.66 88 LYS A CA 1
ATOM 661 C C . LYS A 1 88 ? -5.631 16.955 -16.387 1.00 40.66 88 LYS A C 1
ATOM 663 O O . LYS A 1 88 ? -4.858 17.787 -16.853 1.00 40.66 88 LYS A O 1
ATOM 668 N N . GLU A 1 89 ? -6.504 17.225 -15.420 1.00 36.50 89 GLU A N 1
ATOM 669 C CA . GLU A 1 89 ? -6.641 18.531 -14.769 1.00 36.50 89 GLU A CA 1
ATOM 670 C C . GLU A 1 89 ? -5.509 18.769 -13.757 1.00 36.50 89 GLU A C 1
ATOM 672 O O . GLU A 1 89 ? -4.864 19.814 -13.793 1.00 36.50 89 GLU A O 1
ATOM 677 N N . CYS A 1 90 ? -5.129 17.758 -12.965 1.00 33.31 90 CYS A N 1
ATOM 678 C CA . CYS A 1 90 ? -4.003 17.873 -12.028 1.00 33.31 90 CYS A CA 1
ATOM 679 C C . CYS A 1 90 ? -2.629 18.048 -12.718 1.00 33.31 90 CYS A C 1
ATOM 681 O O . CYS A 1 90 ? -1.757 18.740 -12.200 1.00 33.31 90 CYS A O 1
ATOM 683 N N . LYS A 1 91 ? -2.400 17.470 -13.909 1.00 36.78 91 LYS A N 1
ATOM 684 C CA . LYS A 1 91 ? -1.154 17.703 -14.674 1.00 36.78 91 LYS A CA 1
ATOM 685 C C . LYS A 1 91 ? -1.045 19.126 -15.232 1.00 36.78 91 LYS A C 1
ATOM 687 O O . LYS A 1 91 ? 0.069 19.615 -15.374 1.00 36.78 91 LYS A O 1
ATOM 692 N N . LYS A 1 92 ? -2.169 19.785 -15.534 1.00 36.44 92 LYS A N 1
ATOM 693 C CA . LYS A 1 92 ? -2.189 21.193 -15.966 1.00 36.44 92 LYS A CA 1
ATOM 694 C C . LYS A 1 92 ? -1.952 22.180 -14.812 1.00 36.44 92 LYS A C 1
ATOM 696 O O . LYS A 1 92 ? -1.686 23.342 -15.084 1.00 36.44 92 LYS A O 1
ATOM 701 N N . ALA A 1 93 ? -2.015 21.715 -13.562 1.00 31.44 93 ALA A N 1
ATOM 702 C CA . ALA A 1 93 ? -1.950 22.534 -12.349 1.00 31.44 93 ALA A CA 1
ATOM 703 C C . ALA A 1 93 ? -0.796 22.174 -11.376 1.00 31.44 93 ALA A C 1
ATOM 705 O O . ALA A 1 93 ? -0.756 22.697 -10.270 1.00 31.44 93 ALA A O 1
ATOM 706 N N . GLY A 1 94 ? 0.152 21.304 -11.759 1.00 31.42 94 GLY A N 1
ATOM 707 C CA . GLY A 1 94 ? 1.443 21.158 -11.054 1.00 31.42 94 GLY A CA 1
ATOM 708 C C . GLY A 1 94 ? 1.517 20.264 -9.795 1.00 31.42 94 GLY A C 1
ATOM 709 O O . GLY A 1 94 ? 2.488 20.368 -9.058 1.00 31.42 94 GLY A O 1
ATOM 710 N N . TYR A 1 95 ? 0.560 19.367 -9.525 1.00 33.47 95 TYR A N 1
ATOM 711 C CA . TYR A 1 95 ? 0.583 18.459 -8.344 1.00 33.47 95 TYR A CA 1
ATOM 712 C C . TYR A 1 95 ? 1.685 17.363 -8.474 1.00 33.47 95 TYR A C 1
ATOM 714 O O . TYR A 1 95 ? 1.760 16.744 -9.537 1.00 33.47 95 TYR A O 1
ATOM 722 N N . GLU A 1 96 ? 2.627 17.033 -7.562 1.00 44.31 96 GLU A N 1
ATOM 723 C CA . GLU A 1 96 ? 2.798 16.877 -6.084 1.00 44.31 96 GLU A CA 1
ATOM 724 C C . GLU A 1 96 ? 2.214 15.601 -5.399 1.00 44.31 96 GLU A C 1
ATOM 726 O O . GLU A 1 96 ? 1.075 15.586 -4.947 1.00 44.31 96 GLU A O 1
ATOM 731 N N . ARG A 1 97 ? 3.076 14.557 -5.344 1.00 55.00 97 ARG A N 1
ATOM 732 C CA . ARG A 1 97 ? 3.319 13.423 -4.396 1.00 55.00 97 ARG A CA 1
ATOM 733 C C . ARG A 1 97 ? 2.144 12.637 -3.739 1.00 55.00 97 ARG A C 1
ATOM 735 O O . ARG A 1 97 ? 1.177 13.193 -3.235 1.00 55.00 97 ARG A O 1
ATOM 742 N N . GLY A 1 98 ? 2.305 11.303 -3.632 1.00 59.06 98 GLY A N 1
ATOM 743 C CA . GLY A 1 98 ? 1.351 10.330 -3.043 1.00 59.06 98 GL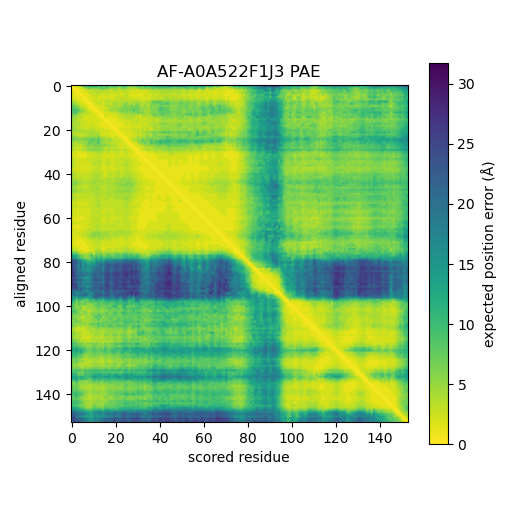Y A CA 1
ATOM 744 C C . GLY A 1 98 ? 0.924 10.582 -1.585 1.00 59.06 98 GLY A C 1
ATOM 745 O O . GLY A 1 98 ? -0.078 10.032 -1.136 1.00 59.06 98 GLY A O 1
ATOM 746 N N . LEU A 1 99 ? 1.613 11.479 -0.878 1.00 64.44 99 LEU A N 1
ATOM 747 C CA . LEU A 1 99 ? 1.243 11.942 0.457 1.00 64.44 99 LEU A CA 1
ATOM 748 C C . LEU A 1 99 ? -0.058 12.758 0.470 1.00 64.44 99 LEU A C 1
ATOM 750 O O . LEU A 1 99 ? -0.885 12.593 1.362 1.00 64.44 99 LEU A O 1
ATOM 754 N N . LYS A 1 100 ? -0.313 13.564 -0.570 1.00 66.06 100 LYS A N 1
ATOM 755 C CA . LYS A 1 100 ? -1.602 14.262 -0.707 1.00 66.06 100 LYS A CA 1
ATOM 756 C C . LYS A 1 100 ? -2.748 13.271 -0.919 1.00 66.06 100 LYS A C 1
ATOM 758 O O . LYS A 1 100 ? -3.838 13.477 -0.390 1.00 66.06 100 LYS A O 1
ATOM 763 N N . ASN A 1 101 ? -2.500 12.174 -1.642 1.00 66.62 101 ASN A N 1
ATOM 764 C CA . ASN A 1 101 ? -3.494 11.116 -1.835 1.00 66.62 101 ASN A CA 1
ATOM 765 C C . ASN A 1 101 ? -3.793 10.367 -0.532 1.00 66.62 101 ASN A C 1
ATOM 767 O O . ASN A 1 101 ? -4.947 10.006 -0.313 1.00 66.62 101 ASN A O 1
ATOM 771 N N . LEU A 1 102 ? -2.794 10.160 0.335 1.00 72.19 102 LEU A N 1
ATOM 772 C CA . LEU A 1 102 ? -2.992 9.532 1.644 1.00 72.19 102 LEU A CA 1
ATOM 773 C C . LEU A 1 102 ? -4.092 10.246 2.441 1.00 72.19 102 LEU A C 1
ATOM 775 O O . LEU A 1 102 ? -5.078 9.612 2.807 1.00 72.19 102 LEU A O 1
ATOM 779 N N . PHE A 1 103 ? -3.969 11.564 2.626 1.00 76.00 103 PHE A N 1
ATOM 780 C CA . PHE A 1 103 ? -4.943 12.35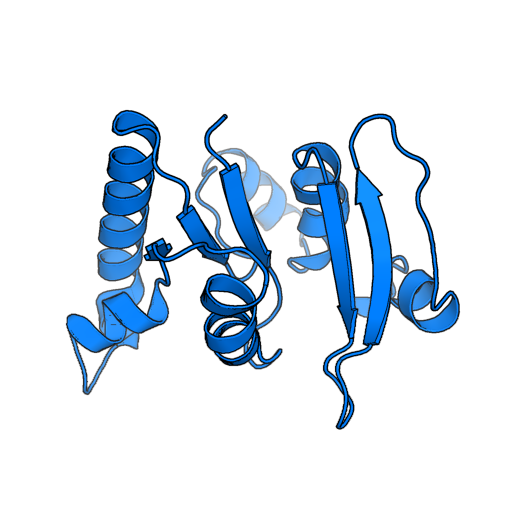0 3.392 1.00 76.00 103 PHE A CA 1
ATOM 781 C C . PHE A 1 103 ? -6.266 12.588 2.657 1.00 76.00 103 PHE A C 1
ATOM 783 O O . PHE A 1 103 ? -7.318 12.610 3.287 1.00 76.00 103 PHE A O 1
ATOM 790 N N . ARG A 1 104 ? -6.239 12.773 1.330 1.00 70.06 104 ARG A N 1
ATOM 791 C CA . ARG A 1 104 ? -7.445 13.124 0.555 1.00 70.06 104 ARG A CA 1
ATOM 792 C C . ARG A 1 104 ? -8.297 11.935 0.129 1.00 70.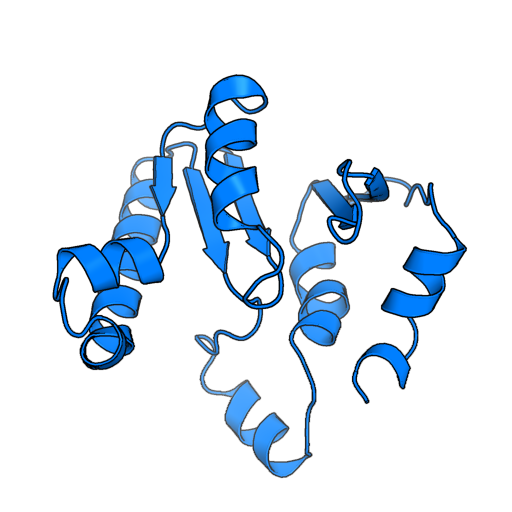06 104 ARG A C 1
ATOM 794 O O . ARG A 1 104 ? -9.455 12.134 -0.216 1.00 70.06 104 ARG A O 1
ATOM 801 N N . ILE A 1 105 ? -7.717 10.741 0.055 1.00 67.19 105 ILE A N 1
ATOM 802 C CA . ILE A 1 105 ? -8.374 9.565 -0.526 1.00 67.19 105 ILE A CA 1
ATOM 803 C C . ILE A 1 105 ? -8.294 8.400 0.451 1.00 67.19 105 ILE A C 1
ATOM 805 O O . ILE A 1 105 ? -9.320 7.929 0.922 1.00 67.19 105 ILE A O 1
ATOM 809 N N . PHE A 1 106 ? -7.088 7.935 0.774 1.00 72.25 106 PHE A N 1
ATOM 810 C CA . PHE A 1 106 ? -6.932 6.651 1.461 1.00 72.25 106 PHE A CA 1
ATOM 811 C C . PHE A 1 106 ? -7.436 6.686 2.907 1.00 72.25 106 PHE A C 1
ATOM 813 O O . PHE A 1 106 ? -8.231 5.829 3.275 1.00 72.25 106 PHE A O 1
ATOM 820 N N . ILE A 1 107 ? -7.077 7.708 3.691 1.00 78.25 107 ILE A N 1
ATOM 821 C CA . ILE A 1 107 ? -7.564 7.869 5.074 1.00 78.25 107 ILE A CA 1
ATOM 822 C C . ILE A 1 107 ? -9.099 7.928 5.138 1.00 78.25 107 ILE A C 1
ATOM 824 O O . ILE A 1 107 ? -9.690 7.380 6.062 1.00 78.25 107 ILE A O 1
ATOM 828 N N . LEU A 1 108 ? -9.750 8.543 4.143 1.00 73.75 108 LEU A N 1
ATOM 829 C CA . LEU A 1 108 ? -11.210 8.696 4.109 1.00 73.75 108 LEU A CA 1
ATOM 830 C C . LEU A 1 108 ? -11.953 7.429 3.659 1.00 73.75 108 LEU A C 1
ATOM 832 O O . LEU A 1 108 ? -13.131 7.270 3.975 1.00 73.75 108 LEU A O 1
ATOM 836 N N . LEU A 1 109 ? -11.295 6.558 2.888 1.00 69.88 109 LEU A N 1
ATOM 837 C CA . LEU A 1 109 ? -11.890 5.323 2.370 1.00 69.88 109 LEU A CA 1
ATOM 838 C C . LEU A 1 109 ? -11.704 4.131 3.311 1.00 69.88 109 LEU A C 1
ATOM 840 O O . LEU A 1 109 ? -12.469 3.174 3.222 1.00 69.88 109 LEU A O 1
ATOM 844 N N . CYS A 1 110 ? -10.695 4.170 4.179 1.00 70.38 110 CYS A N 1
ATOM 845 C CA . CYS A 1 110 ? -10.384 3.069 5.077 1.00 70.38 110 CYS A CA 1
ATOM 846 C C . CYS A 1 110 ? -11.260 3.090 6.339 1.00 70.38 110 CYS A C 1
ATOM 848 O O . CYS A 1 110 ? -11.341 4.095 7.046 1.00 70.38 110 CYS A O 1
ATOM 850 N N . ASP A 1 111 ? -11.833 1.937 6.693 1.00 76.81 111 ASP A N 1
ATOM 851 C CA . ASP A 1 111 ? -12.494 1.748 7.993 1.00 76.81 111 ASP A CA 1
ATOM 852 C C . ASP A 1 111 ? -11.486 1.809 9.156 1.00 76.81 111 ASP A C 1
ATOM 854 O O . ASP A 1 111 ? -11.826 2.215 10.268 1.00 76.81 111 ASP A O 1
ATOM 858 N N . HIS A 1 112 ? -10.228 1.449 8.883 1.00 83.56 112 HIS A N 1
ATOM 859 C CA . HIS A 1 112 ? -9.095 1.571 9.794 1.00 83.56 112 HIS A CA 1
ATOM 860 C C . HIS A 1 112 ? -7.797 1.833 9.022 1.00 83.56 112 HIS A C 1
ATOM 862 O O . HIS A 1 112 ? -7.570 1.237 7.968 1.00 83.56 112 HIS A O 1
ATOM 868 N N . TRP A 1 113 ? -6.927 2.689 9.551 1.00 86.81 113 TRP A N 1
ATOM 869 C CA . TRP A 1 113 ? -5.613 2.988 8.991 1.00 86.81 113 TRP A CA 1
ATOM 870 C C . TRP A 1 113 ? -4.583 3.196 10.102 1.00 86.81 113 TRP A C 1
ATOM 872 O O . TRP A 1 113 ? -4.906 3.647 11.196 1.00 86.81 113 TRP A O 1
ATOM 882 N N . PHE A 1 114 ? -3.324 2.904 9.791 1.00 89.62 114 PHE A N 1
ATOM 883 C CA . PHE A 1 114 ? -2.176 3.237 10.627 1.00 89.62 114 PHE A CA 1
ATOM 884 C C . PHE A 1 114 ? -1.026 3.730 9.741 1.00 89.62 114 PHE A C 1
ATOM 886 O O . PHE A 1 114 ? -0.874 3.299 8.596 1.00 89.62 114 PHE A O 1
ATOM 893 N N . ILE A 1 115 ? -0.227 4.657 10.264 1.00 86.56 115 ILE A N 1
ATOM 894 C CA . ILE A 1 115 ? 1.006 5.154 9.649 1.00 86.56 115 ILE A CA 1
ATOM 895 C C . ILE A 1 115 ? 2.183 4.652 10.470 1.00 86.56 115 ILE A C 1
ATOM 897 O O . ILE A 1 115 ? 2.184 4.780 11.693 1.00 86.56 115 ILE A O 1
ATOM 901 N N . MET A 1 116 ? 3.203 4.133 9.791 1.00 85.50 116 MET A N 1
ATOM 902 C CA . MET A 1 116 ? 4.455 3.700 10.407 1.00 85.50 116 MET A CA 1
ATOM 903 C C . MET A 1 116 ? 5.640 4.451 9.805 1.00 85.50 116 MET A C 1
ATOM 905 O O . MET A 1 116 ? 5.678 4.691 8.596 1.00 85.50 116 MET A O 1
ATOM 909 N N . ASP A 1 117 ? 6.605 4.792 10.652 1.00 82.12 117 ASP A N 1
ATOM 910 C CA . ASP A 1 117 ? 7.937 5.222 10.258 1.00 82.12 117 ASP A CA 1
ATOM 911 C C . ASP A 1 117 ? 8.887 4.018 10.261 1.00 82.12 117 ASP A C 1
ATOM 913 O O . ASP A 1 117 ? 9.083 3.354 11.280 1.00 82.12 117 ASP A O 1
ATOM 917 N N . ASN A 1 118 ? 9.481 3.764 9.096 1.00 80.75 118 ASN A N 1
ATOM 918 C CA . ASN A 1 118 ? 10.458 2.703 8.854 1.00 80.75 118 ASN A CA 1
ATOM 919 C C . ASN A 1 118 ? 11.860 3.266 8.557 1.00 80.75 118 ASN A C 1
ATOM 921 O O . ASN A 1 118 ? 12.684 2.574 7.964 1.00 80.75 118 ASN A O 1
ATOM 925 N N . SER A 1 119 ? 12.129 4.532 8.891 1.00 74.88 119 SER A N 1
ATOM 926 C CA . SER A 1 119 ? 13.422 5.179 8.626 1.00 74.88 119 SER A CA 1
ATOM 927 C C . SER A 1 119 ? 14.554 4.703 9.548 1.00 74.88 119 SER A C 1
ATOM 929 O O . SER A 1 119 ? 15.727 4.816 9.189 1.00 74.88 119 SER A O 1
ATOM 931 N N . GLY A 1 120 ? 14.215 4.165 10.725 1.00 78.75 120 GLY A N 1
ATOM 932 C CA . GLY A 1 120 ? 15.158 3.625 11.706 1.00 78.75 120 GLY A CA 1
ATOM 933 C C . GLY A 1 120 ? 15.325 2.101 11.653 1.00 78.75 120 GLY A C 1
ATOM 934 O O . GLY A 1 120 ? 14.796 1.413 10.786 1.00 78.75 120 GLY A O 1
ATOM 935 N N . SER A 1 121 ? 16.047 1.547 12.634 1.00 74.50 121 SER A N 1
ATOM 936 C CA . SER A 1 121 ? 16.252 0.093 12.779 1.00 74.50 121 SER A CA 1
ATOM 937 C C . SER A 1 121 ? 15.030 -0.663 13.313 1.00 74.50 121 SER A C 1
ATOM 939 O O . SER A 1 121 ? 14.987 -1.892 13.253 1.00 74.50 121 SER A O 1
ATOM 941 N N . LYS A 1 122 ? 14.041 0.057 13.851 1.00 77.31 122 LYS A N 1
ATOM 942 C CA . LYS A 1 122 ? 12.757 -0.480 14.307 1.00 77.31 122 LYS A CA 1
ATOM 943 C C . LYS A 1 122 ? 11.629 0.291 13.634 1.00 77.31 122 LYS A C 1
ATOM 945 O O . LYS A 1 122 ? 11.705 1.512 13.541 1.00 77.31 122 LYS A O 1
ATOM 950 N N . SER A 1 123 ? 10.589 -0.430 13.224 1.00 80.19 123 SER A N 1
ATOM 951 C CA . SER A 1 123 ? 9.330 0.168 12.775 1.00 80.19 123 SER A CA 1
ATOM 952 C C . SER A 1 123 ? 8.625 0.815 13.965 1.00 80.19 123 SER A C 1
ATOM 954 O O . SER A 1 123 ? 8.422 0.157 14.989 1.00 80.19 123 SER A O 1
ATOM 956 N N . VAL A 1 124 ? 8.248 2.086 13.831 1.00 86.94 124 VAL A N 1
ATOM 957 C CA . VAL A 1 124 ? 7.539 2.852 14.866 1.00 86.94 124 VAL A CA 1
ATOM 958 C C . VAL A 1 124 ? 6.192 3.306 14.319 1.00 86.94 124 VAL A C 1
ATOM 960 O O . VAL A 1 124 ? 6.115 3.867 13.231 1.00 86.94 124 VAL A O 1
ATOM 963 N N . GLN A 1 125 ? 5.114 3.084 15.068 1.00 89.94 125 GLN A N 1
ATOM 964 C CA . GLN A 1 125 ? 3.795 3.591 14.696 1.00 89.94 125 GLN A CA 1
ATOM 965 C C . GLN A 1 125 ? 3.710 5.096 14.985 1.00 89.94 125 GLN A C 1
ATOM 967 O O . GLN A 1 125 ? 3.978 5.541 16.096 1.00 89.94 125 GLN A O 1
ATOM 972 N N . VAL A 1 126 ? 3.342 5.878 13.972 1.00 91.19 126 VAL A N 1
ATOM 973 C CA . VAL A 1 126 ? 3.255 7.345 14.030 1.00 91.19 126 VAL A CA 1
ATOM 974 C C . VAL A 1 126 ? 1.851 7.785 14.429 1.00 91.19 126 VAL A C 1
ATOM 976 O O . VAL A 1 126 ? 1.690 8.639 15.300 1.00 91.19 126 VAL A O 1
ATOM 979 N N . ALA A 1 127 ? 0.835 7.212 13.786 1.00 93.50 127 ALA A N 1
ATOM 980 C CA . ALA A 1 127 ? -0.565 7.537 14.024 1.00 93.50 127 ALA A CA 1
ATOM 981 C C . ALA A 1 127 ? -1.481 6.389 13.586 1.00 93.50 127 ALA A C 1
ATOM 983 O O . ALA A 1 127 ? -1.096 5.572 12.749 1.00 93.50 127 ALA A O 1
ATOM 984 N N . GLU A 1 128 ? -2.699 6.359 14.107 1.00 93.38 128 GLU A N 1
ATOM 985 C CA . GLU A 1 128 ? -3.790 5.519 13.614 1.00 93.38 128 GLU A CA 1
ATOM 986 C C . GLU A 1 128 ? -5.130 6.238 13.680 1.00 93.38 128 GLU A C 1
ATOM 988 O O . GLU A 1 128 ? -5.290 7.253 14.360 1.00 93.38 128 GLU A O 1
ATOM 993 N N . GLY A 1 129 ? -6.099 5.695 12.961 1.00 91.19 129 GLY A N 1
ATOM 994 C CA . GLY A 1 129 ? -7.461 6.182 12.974 1.00 91.19 129 GLY A CA 1
ATOM 995 C C . GLY A 1 129 ? -8.350 5.328 12.091 1.00 91.19 129 GLY A C 1
ATOM 996 O O . GLY A 1 129 ? -7.990 4.242 11.636 1.00 91.19 129 GLY A O 1
ATOM 997 N N . GLY A 1 130 ? -9.553 5.816 11.842 1.00 85.62 130 GLY A N 1
ATOM 998 C CA . GLY A 1 130 ? -10.508 5.102 11.016 1.00 85.62 130 GLY A CA 1
ATOM 999 C C . GLY A 1 130 ? -11.842 5.810 10.975 1.00 85.62 130 GLY A C 1
ATOM 1000 O O . GLY A 1 130 ? -12.098 6.756 11.722 1.00 85.62 130 GLY A O 1
ATOM 1001 N N . LYS A 1 131 ? -12.714 5.351 10.086 1.00 80.00 131 LYS A N 1
ATOM 1002 C CA . LYS A 1 131 ? -14.042 5.931 9.928 1.00 80.00 131 LYS A CA 1
ATOM 1003 C C . LYS A 1 131 ? -14.831 5.837 11.241 1.00 80.00 131 LYS A C 1
ATOM 1005 O O . LYS A 1 131 ? -15.093 4.746 11.737 1.00 80.00 131 LYS A O 1
ATOM 1010 N N . GLY A 1 132 ? -15.218 6.991 11.789 1.00 77.75 132 GLY A N 1
ATOM 1011 C CA . GLY A 1 132 ? -15.965 7.074 13.050 1.00 77.75 132 GLY A CA 1
ATOM 1012 C C . GLY A 1 132 ? -15.143 6.760 14.306 1.00 77.75 132 GLY A C 1
ATOM 1013 O O . GLY A 1 132 ? -15.734 6.488 15.347 1.00 77.75 132 GLY A O 1
ATOM 1014 N N . LYS A 1 133 ? -13.807 6.781 14.213 1.00 76.06 133 LYS A N 1
ATOM 1015 C CA . LYS A 1 133 ? -12.879 6.612 15.338 1.00 76.06 133 LYS A CA 1
ATOM 1016 C C . LYS A 1 133 ? -12.034 7.871 15.517 1.00 76.06 133 LYS A C 1
ATOM 1018 O O . LYS A 1 133 ? -11.762 8.570 14.542 1.00 76.06 133 LYS A O 1
ATOM 1023 N N . ASP A 1 134 ? -11.601 8.119 16.748 1.00 84.62 134 ASP A N 1
ATOM 1024 C CA . ASP A 1 134 ? -10.641 9.183 17.036 1.00 84.62 134 ASP A CA 1
ATOM 1025 C C . ASP A 1 134 ? -9.296 8.904 16.347 1.00 84.62 134 ASP A C 1
ATOM 1027 O O . ASP A 1 134 ? -8.867 7.754 16.223 1.00 84.62 134 ASP A O 1
ATOM 1031 N N . GLU A 1 135 ? -8.634 9.967 15.882 1.00 89.88 135 GLU A N 1
ATOM 1032 C CA . GLU A 1 135 ? -7.249 9.885 15.414 1.00 89.88 135 GLU A CA 1
ATOM 1033 C C . GLU A 1 135 ? -6.316 9.836 16.632 1.00 89.88 135 GLU A C 1
ATOM 1035 O O . GLU A 1 135 ? -6.275 10.772 17.436 1.00 89.88 135 GLU A O 1
ATOM 1040 N N . PHE A 1 136 ? -5.519 8.776 16.745 1.00 93.44 136 PHE A N 1
ATOM 1041 C CA . PHE A 1 136 ? -4.484 8.649 17.767 1.00 93.44 136 PHE A CA 1
ATOM 1042 C C . PHE A 1 136 ? -3.126 8.982 17.157 1.00 93.44 136 PHE A C 1
ATOM 1044 O O . PHE A 1 136 ? -2.700 8.377 16.176 1.00 93.44 136 PHE A O 1
ATOM 1051 N N . ILE A 1 137 ? -2.434 9.961 17.742 1.00 94.69 137 ILE A N 1
ATOM 1052 C CA . ILE A 1 137 ? -1.126 10.430 17.272 1.00 94.69 137 ILE A CA 1
ATOM 1053 C C . ILE A 1 137 ? -0.079 10.064 18.323 1.00 94.69 137 ILE A C 1
ATOM 1055 O O . ILE A 1 137 ? -0.047 10.666 19.399 1.00 94.69 137 ILE A O 1
ATOM 1059 N N . TYR A 1 138 ? 0.784 9.103 17.996 1.00 93.50 138 TYR A N 1
ATOM 1060 C CA . TYR A 1 138 ? 1.855 8.625 18.876 1.00 93.50 138 TYR A CA 1
ATOM 1061 C C . TYR A 1 138 ? 3.131 9.453 18.717 1.00 93.50 138 TYR A C 1
ATOM 1063 O O . TYR A 1 138 ? 3.750 9.820 19.714 1.00 93.50 138 TYR A O 1
ATOM 1071 N N . ASP A 1 139 ? 3.483 9.819 17.480 1.00 90.94 139 ASP A N 1
ATOM 1072 C CA . ASP A 1 139 ? 4.608 10.709 17.184 1.00 90.94 139 ASP A CA 1
ATOM 1073 C C . ASP A 1 139 ? 4.114 11.994 16.509 1.00 90.94 139 ASP A C 1
ATOM 1075 O O . ASP A 1 139 ? 3.912 12.072 15.294 1.00 90.94 139 ASP A O 1
ATOM 1079 N N . LYS A 1 140 ? 3.927 13.037 17.325 1.00 91.25 140 LYS A N 1
ATOM 1080 C CA . LYS A 1 140 ? 3.457 14.350 16.860 1.00 91.25 140 LYS A CA 1
ATOM 1081 C C . LYS A 1 140 ? 4.458 15.049 15.940 1.00 91.25 140 LYS A C 1
ATOM 1083 O O . LYS A 1 140 ? 4.035 15.840 15.101 1.00 91.25 140 LYS A O 1
ATOM 1088 N N . ILE A 1 141 ? 5.758 14.792 16.090 1.00 88.62 141 ILE A N 1
ATOM 1089 C CA . ILE A 1 141 ? 6.795 15.459 15.295 1.00 88.62 141 ILE A CA 1
ATOM 1090 C C . ILE A 1 141 ? 6.718 14.940 13.864 1.00 88.62 141 ILE A C 1
ATOM 1092 O O . ILE A 1 141 ? 6.561 15.729 12.929 1.00 88.62 141 ILE A O 1
ATOM 1096 N N . ILE A 1 142 ? 6.760 13.617 13.696 1.00 84.31 142 ILE A N 1
ATOM 1097 C CA . ILE A 1 142 ? 6.667 12.980 12.381 1.00 84.31 142 ILE A CA 1
ATOM 1098 C C . ILE A 1 142 ? 5.295 13.252 11.765 1.00 84.31 142 ILE A C 1
ATOM 1100 O O . ILE A 1 142 ? 5.224 13.637 10.600 1.00 84.31 142 ILE A O 1
ATOM 1104 N N . TRP A 1 143 ? 4.215 13.137 12.539 1.00 88.88 143 TRP A N 1
ATOM 1105 C CA . TRP A 1 143 ? 2.861 13.409 12.056 1.00 88.88 143 TRP A CA 1
ATOM 1106 C C . TRP A 1 143 ? 2.693 14.831 11.512 1.00 88.88 143 TRP A C 1
ATOM 1108 O O . TRP A 1 143 ? 2.196 15.007 10.400 1.00 88.88 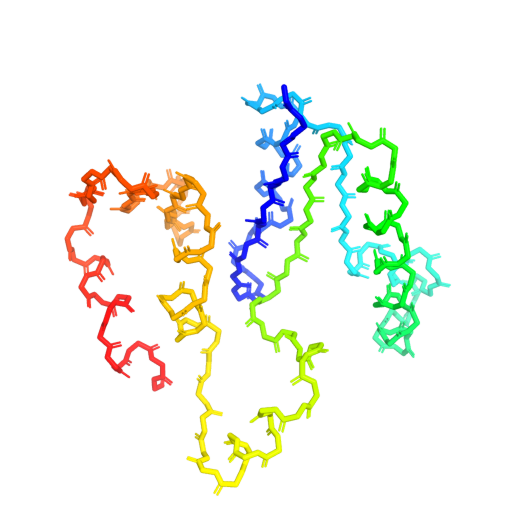143 TRP A O 1
ATOM 1118 N N . ASN A 1 144 ? 3.162 15.844 12.246 1.00 86.50 144 ASN A N 1
ATOM 1119 C CA . ASN A 1 144 ? 3.108 17.233 11.787 1.00 86.50 144 ASN A CA 1
ATOM 1120 C C . ASN A 1 144 ? 3.984 17.457 10.553 1.00 86.50 144 ASN A C 1
ATOM 1122 O O . ASN A 1 144 ? 3.595 18.207 9.662 1.00 86.50 144 ASN A O 1
ATOM 1126 N N . LYS A 1 145 ? 5.135 16.777 10.474 1.00 81.69 145 LYS A N 1
ATOM 1127 C CA . LYS A 1 145 ? 5.990 16.794 9.285 1.00 81.69 145 LYS A CA 1
ATOM 1128 C C . LYS A 1 145 ? 5.217 16.243 8.082 1.00 81.69 145 LYS A C 1
ATOM 1130 O O . LYS A 1 145 ? 5.145 16.905 7.062 1.00 81.69 145 LYS A O 1
ATOM 1135 N N . ILE A 1 146 ? 4.596 15.071 8.212 1.00 77.88 146 ILE A N 1
ATOM 1136 C CA . ILE A 1 146 ? 3.823 14.403 7.151 1.00 77.88 146 ILE A CA 1
ATOM 1137 C C . ILE A 1 146 ? 2.596 15.239 6.736 1.00 77.88 146 ILE A C 1
ATOM 1139 O O . ILE A 1 146 ? 2.244 15.263 5.559 1.00 77.88 146 ILE A O 1
ATOM 1143 N N . LYS A 1 147 ? 1.944 15.937 7.674 1.00 78.25 147 LYS A N 1
ATOM 1144 C CA . LYS A 1 147 ? 0.819 16.839 7.375 1.00 78.25 147 LYS A CA 1
ATOM 1145 C C . LYS A 1 147 ? 1.244 18.185 6.776 1.00 78.25 147 LYS A C 1
ATOM 1147 O O . LYS A 1 147 ? 0.374 18.886 6.265 1.00 78.25 147 LYS A O 1
ATOM 1152 N N . SER A 1 148 ? 2.522 18.570 6.834 1.00 75.62 148 SER A N 1
ATOM 1153 C CA . SER A 1 148 ? 2.958 19.852 6.278 1.00 75.62 148 SER A CA 1
ATOM 1154 C C . SER A 1 148 ? 3.076 19.788 4.753 1.00 75.62 148 SER A C 1
ATOM 1156 O O . SER A 1 148 ? 3.552 18.804 4.182 1.00 75.62 148 SER A O 1
ATOM 1158 N N . ASP A 1 149 ? 2.694 20.876 4.080 1.00 58.97 149 ASP A N 1
ATOM 1159 C CA . ASP A 1 149 ? 2.875 21.022 2.628 1.00 58.97 149 ASP A CA 1
ATOM 1160 C C . ASP A 1 149 ? 4.364 20.997 2.211 1.00 58.97 149 ASP A C 1
ATOM 1162 O O . ASP A 1 149 ? 4.683 20.817 1.038 1.00 58.97 149 ASP A O 1
ATOM 1166 N N . ASP A 1 150 ? 5.291 21.117 3.169 1.00 53.19 150 ASP A N 1
ATOM 1167 C CA . ASP A 1 150 ? 6.738 21.135 2.939 1.00 53.19 150 ASP A CA 1
ATOM 1168 C C . ASP A 1 150 ? 7.393 19.746 2.902 1.00 53.19 150 ASP A C 1
ATOM 1170 O O . ASP A 1 150 ? 8.520 19.625 2.424 1.00 53.19 150 ASP A O 1
ATOM 1174 N N . TYR A 1 151 ? 6.717 18.670 3.329 1.00 51.16 151 TYR A N 1
ATOM 1175 C CA . TYR A 1 151 ? 7.278 17.307 3.229 1.00 51.16 151 TYR A CA 1
ATOM 1176 C C . TYR A 1 151 ? 7.518 16.873 1.774 1.00 51.16 151 TYR A C 1
ATOM 1178 O O . TYR A 1 151 ? 8.290 15.956 1.483 1.00 51.16 151 TYR A O 1
ATOM 1186 N N . ALA A 1 152 ? 6.799 17.513 0.850 1.00 40.84 152 ALA A N 1
ATOM 1187 C CA . ALA A 1 152 ? 6.786 17.206 -0.566 1.00 40.84 152 ALA A CA 1
ATOM 1188 C C . ALA A 1 152 ? 7.630 18.157 -1.432 1.00 40.84 152 ALA A C 1
ATOM 1190 O O . ALA A 1 152 ? 7.552 18.052 -2.659 1.00 40.84 152 ALA A O 1
ATOM 1191 N N . LYS A 1 153 ? 8.451 19.024 -0.829 1.00 38.91 153 LYS A N 1
ATOM 1192 C CA . LYS A 1 153 ? 9.487 19.769 -1.557 1.00 38.91 153 LYS A CA 1
ATOM 1193 C C . LYS A 1 153 ? 10.730 18.910 -1.776 1.00 38.91 153 LYS A C 1
ATOM 1195 O O . LYS A 1 153 ? 10.928 17.907 -1.053 1.00 38.91 153 LYS A O 1
#

Sequence (153 aa):
MPTVYIIGGCNGAGKTTASFTMLPQMLDCKEFVNADSIAAGISPFQPEKVAFEAGRVMLDRIRHLITTKADFAFETTLATKSYKGIIKECKKAGYERGLKNLFRIFILLCDHWFIMDNSGSKSVQVAEGGKGKDEFIYDKIIWNKIKSDDYAK

Mean predicted aligned error: 8.24 Å

Solvent-accessible surface area (backbone atoms only — not comparable to full-atom values): 8999 Å² total; per-residue (Å²): 131,67,48,80,45,80,49,71,43,62,88,88,63,49,61,68,64,49,45,70,54,43,29,56,75,76,64,72,34,82,42,74,47,45,43,66,63,43,8,37,72,76,28,74,91,50,28,79,84,34,44,72,56,19,47,49,54,45,52,53,53,51,53,50,37,60,74,70,56,46,52,34,32,38,56,45,50,53,65,81,67,88,64,68,73,63,55,61,58,40,67,77,69,72,74,76,64,36,68,58,42,39,70,72,44,50,57,74,70,29,70,61,51,73,43,70,46,61,89,59,98,57,80,40,72,28,35,37,33,26,67,96,49,74,74,46,70,72,32,64,67,60,48,53,43,70,72,37,85,67,67,76,109

Foldseek 3Di:
DAAEAEQEAAPPQCRVVCCVPCQVPPVVAPAEAELQVQLCVVPVPCSVVCSVVSVVVSVVVVVVCVVVSHHHYYYDHLPDDPVPPVVVVVVVVDDDGSLVCCVPPVQAPFQKDWDWHPPDPDIDTQWIAGDPGDIGGPNPVVVVCSVDPVVGD

Secondary structure (DSSP, 8-state):
---EEEEE--TTSSHHHHHHHHHHHHS----EE-HHHHHHHH-TT-GGGGHHHHHHHHHHHHHHHHHTT--EEEEE-S-----TTHHHHHHHTT---HHHHIIIIIHHH-SSEEEEE-SSSS-EEEEEEETTEEEEES-HHHHHHHHSGGGG-

Nearest PDB structures (foldseek):
  4gp6-assembly1_B-2  TM=7.517E-01  e=4.820E-02  Acetivibrio thermocellus ATCC 27405
  4xru-assembly1_A  TM=4.384E-01  e=1.696E-02  Capnocytophaga gingivalis ATCC 33624
  5txv-assembly4_W  TM=2.596E-01  e=2.586E+00  Escherichia coli K-12
  6y32-assembly2_D  TM=2.929E-01  e=9.544E+00  Homo sapiens

pLDDT: mean 76.41, std 16.44, range [31.42, 97.25]